Protein AF-A0A6M3LVC3-F1 (afdb_monomer_lite)

Radius of gyration: 16.41 Å; chains: 1; bounding box: 28×28×63 Å

Secondary structure (DSSP, 8-state):
-EEE-SSSEEEEEEEPPBTTBSSS--SEEEEEEESS---GGGGGGSEEEP-PPPP-STT-EEEEEEE--SEEEEEEEEEE-SS--BPPP-PPEEEEE--PPP-------

Organism: NCBI:txid1070528

Structure (mmCIF, N/CA/C/O backbone):
data_AF-A0A6M3LVC3-F1
#
_entry.id   AF-A0A6M3LVC3-F1
#
loop_
_atom_site.group_PDB
_atom_site.id
_atom_site.type_symbol
_atom_site.label_atom_id
_atom_site.label_alt_id
_atom_site.label_comp_id
_atom_site.label_asym_id
_atom_site.label_entity_id
_atom_site.label_seq_id
_atom_site.pdbx_PDB_ins_code
_atom_site.Cartn_x
_atom_site.Cartn_y
_atom_site.Cartn_z
_atom_site.occupancy
_atom_site.B_iso_or_equiv
_atom_site.auth_seq_id
_atom_site.auth_comp_id
_atom_site.auth_asym_id
_atom_site.auth_atom_id
_atom_site.pdbx_PDB_model_num
ATOM 1 N N . MET A 1 1 ? 6.127 0.451 6.469 1.00 75.56 1 MET A N 1
ATOM 2 C CA . MET A 1 1 ? 5.934 0.912 7.864 1.00 75.56 1 MET A CA 1
ATOM 3 C C . MET A 1 1 ? 4.687 1.776 7.927 1.00 75.56 1 MET A C 1
ATOM 5 O O . MET A 1 1 ? 4.390 2.417 6.934 1.00 75.56 1 MET A O 1
ATOM 9 N N . VAL A 1 2 ? 3.957 1.790 9.042 1.00 80.56 2 VAL A N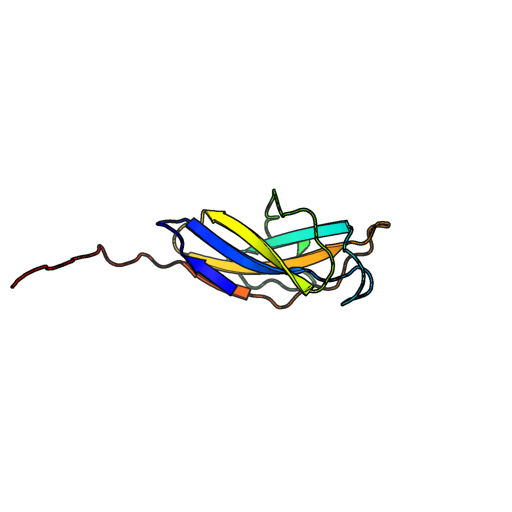 1
ATOM 10 C CA . VAL A 1 2 ? 2.894 2.780 9.281 1.00 80.56 2 VAL A CA 1
ATOM 11 C C . VAL A 1 2 ? 3.213 3.509 10.572 1.00 80.56 2 VAL A C 1
ATOM 13 O O . VAL A 1 2 ? 3.515 2.864 11.575 1.00 80.56 2 VAL A O 1
ATOM 16 N N . GLU A 1 3 ? 3.151 4.832 10.538 1.00 84.00 3 GLU A N 1
ATOM 17 C CA . GLU A 1 3 ? 3.359 5.695 11.695 1.00 84.00 3 GLU A CA 1
ATOM 18 C C . GLU A 1 3 ? 2.099 6.523 11.944 1.00 84.00 3 GLU A C 1
ATOM 20 O O . GLU A 1 3 ? 1.546 7.120 11.022 1.00 84.00 3 GLU A O 1
ATOM 25 N N . LYS A 1 4 ? 1.616 6.553 13.189 1.00 81.56 4 LYS A N 1
ATOM 26 C CA . LYS A 1 4 ? 0.550 7.479 13.577 1.00 81.56 4 LYS A CA 1
ATOM 27 C C . LYS A 1 4 ? 1.166 8.864 13.755 1.00 81.56 4 LYS A C 1
ATOM 29 O O . LYS A 1 4 ? 2.043 9.024 14.598 1.00 81.56 4 LYS A O 1
ATOM 34 N N . ILE A 1 5 ? 0.660 9.850 13.023 1.00 85.88 5 ILE A N 1
ATOM 35 C CA . ILE A 1 5 ? 1.160 11.233 13.069 1.00 85.88 5 ILE A CA 1
ATOM 36 C C . ILE A 1 5 ? 0.176 12.204 13.743 1.00 85.88 5 ILE A C 1
ATOM 38 O O . ILE A 1 5 ? 0.563 13.302 14.131 1.00 85.88 5 ILE A O 1
ATOM 42 N N . GLY A 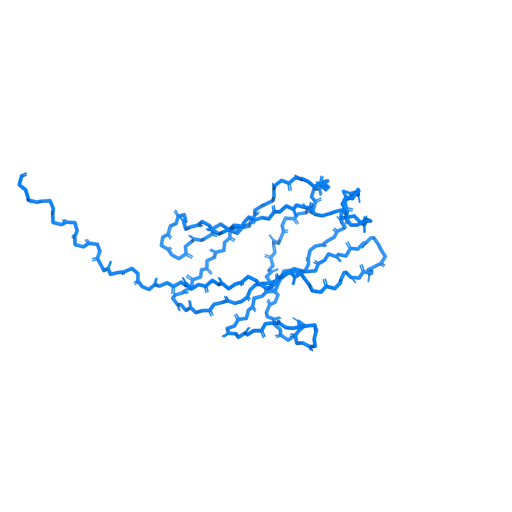1 6 ? -1.082 11.794 13.928 1.00 82.31 6 GLY A N 1
ATOM 43 C CA . GLY A 1 6 ? -2.142 12.575 14.568 1.00 82.31 6 GLY A CA 1
ATOM 44 C C . GLY A 1 6 ? -3.333 11.697 14.950 1.00 82.31 6 GLY A C 1
ATOM 45 O O . GLY A 1 6 ? -3.321 10.484 14.733 1.00 82.31 6 GLY A O 1
ATOM 46 N N . GLU A 1 7 ? -4.365 12.269 15.566 1.00 82.19 7 GLU A N 1
ATOM 47 C CA . GLU A 1 7 ? -5.635 11.551 15.727 1.00 82.19 7 GLU A CA 1
ATOM 48 C C . GLU A 1 7 ? -6.270 11.331 14.352 1.00 82.19 7 GLU A C 1
ATOM 50 O O . GLU A 1 7 ? -6.494 12.287 13.624 1.00 82.19 7 GLU A O 1
ATOM 55 N N . GLY A 1 8 ? -6.510 10.073 13.976 1.00 81.94 8 GLY A N 1
ATOM 56 C CA . GLY A 1 8 ? -7.018 9.719 12.644 1.00 81.94 8 GLY A CA 1
ATOM 57 C C . GLY A 1 8 ? -5.966 9.738 11.529 1.00 81.94 8 GLY A C 1
ATOM 58 O O . GLY A 1 8 ? -6.105 8.976 10.578 1.00 81.94 8 GLY A O 1
ATOM 59 N N . SER A 1 9 ? -4.878 10.495 11.682 1.00 85.25 9 SER A N 1
ATOM 60 C CA . SER A 1 9 ? -3.840 10.649 10.656 1.00 85.25 9 SER A CA 1
ATOM 61 C C . SER A 1 9 ? -2.701 9.625 10.773 1.00 85.25 9 SER A C 1
ATOM 63 O O . SER A 1 9 ? -2.010 9.535 11.798 1.00 85.25 9 SER A O 1
ATOM 65 N N . TYR A 1 10 ? -2.439 8.907 9.680 1.00 87.88 10 TYR A N 1
ATOM 66 C CA . TYR A 1 10 ? -1.393 7.889 9.555 1.00 87.88 10 TYR A CA 1
ATOM 67 C C . TYR A 1 10 ? -0.518 8.139 8.326 1.00 87.88 10 TYR A C 1
ATOM 69 O O . TYR A 1 10 ? -1.018 8.456 7.252 1.00 87.88 10 TYR A O 1
ATOM 77 N N . ALA A 1 11 ? 0.789 7.937 8.464 1.00 87.94 11 ALA A N 1
ATOM 78 C CA . ALA A 1 11 ? 1.736 7.906 7.360 1.00 87.94 11 ALA A CA 1
ATOM 79 C C . ALA A 1 11 ? 2.057 6.448 7.004 1.00 87.94 11 ALA A C 1
ATOM 81 O O . ALA A 1 11 ? 2.679 5.731 7.790 1.00 87.94 11 ALA A O 1
ATOM 82 N N . LEU A 1 12 ? 1.632 6.001 5.822 1.00 89.44 12 LEU A N 1
ATOM 83 C CA . LEU A 1 12 ? 2.037 4.725 5.237 1.00 89.44 12 LEU A CA 1
ATOM 84 C C . LEU A 1 12 ? 3.337 4.934 4.470 1.00 89.44 12 LEU A C 1
ATOM 86 O O . LEU A 1 12 ? 3.350 5.687 3.510 1.00 89.44 12 LEU A O 1
ATOM 90 N N . GLY A 1 13 ? 4.407 4.253 4.866 1.00 88.31 13 GLY A N 1
ATOM 91 C CA . GLY A 1 13 ? 5.695 4.271 4.181 1.00 88.31 13 GLY A CA 1
ATOM 92 C C . GLY A 1 13 ? 6.042 2.930 3.542 1.00 88.31 13 GLY A C 1
ATOM 93 O O . GLY A 1 13 ? 5.897 1.879 4.178 1.00 88.31 13 GLY A O 1
ATOM 94 N N . TRP A 1 14 ? 6.560 2.959 2.320 1.00 88.50 14 TRP A N 1
ATOM 95 C CA . TRP A 1 14 ? 7.082 1.789 1.608 1.00 88.50 14 TRP A CA 1
ATOM 96 C C . TRP A 1 14 ? 8.356 2.146 0.841 1.00 88.50 14 TRP A C 1
ATOM 98 O O . TRP A 1 14 ? 8.773 3.301 0.799 1.00 88.50 14 TRP A O 1
ATOM 108 N N . THR A 1 15 ? 9.010 1.135 0.282 1.00 86.88 15 THR A N 1
ATOM 109 C CA . THR A 1 15 ? 10.143 1.327 -0.623 1.00 86.88 15 THR A CA 1
ATOM 110 C C . THR A 1 15 ? 9.623 1.230 -2.048 1.00 86.88 15 THR A C 1
ATOM 112 O O . THR A 1 15 ? 8.950 0.253 -2.373 1.00 86.88 15 THR A O 1
ATOM 115 N N . ALA A 1 16 ? 9.898 2.244 -2.868 1.00 85.19 16 ALA A N 1
ATOM 116 C CA . ALA A 1 16 ? 9.585 2.233 -4.287 1.00 85.19 16 ALA A CA 1
ATOM 117 C C . ALA A 1 16 ? 10.227 1.012 -4.948 1.00 85.19 16 ALA A C 1
ATOM 119 O O . ALA A 1 16 ? 11.396 0.706 -4.694 1.00 85.19 16 ALA A O 1
ATOM 120 N N . VAL A 1 17 ? 9.449 0.335 -5.784 1.00 78.44 17 VAL A N 1
ATOM 121 C CA . VAL A 1 17 ? 9.917 -0.759 -6.632 1.00 78.44 17 VAL A CA 1
ATOM 122 C C . VAL A 1 17 ? 10.089 -0.236 -8.052 1.00 78.44 17 VAL A C 1
ATOM 124 O O . VAL A 1 17 ? 9.470 0.754 -8.448 1.00 78.44 17 VAL A O 1
ATOM 127 N N . GLY A 1 18 ? 10.993 -0.867 -8.780 1.00 72.69 18 GLY A N 1
ATOM 128 C CA . GLY A 1 18 ? 11.253 -0.563 -10.171 1.00 72.69 18 GLY A CA 1
ATOM 129 C C . GLY A 1 18 ? 10.297 -1.286 -11.111 1.00 72.69 18 GLY A C 1
ATOM 130 O O . GLY A 1 18 ? 9.517 -2.142 -10.694 1.00 72.69 18 GLY A O 1
ATOM 131 N N . ASP A 1 19 ? 10.395 -0.924 -12.382 1.00 63.50 19 ASP A N 1
ATOM 132 C CA . ASP A 1 19 ? 9.631 -1.519 -13.476 1.00 63.50 19 ASP A CA 1
ATOM 133 C C . ASP A 1 19 ? 9.966 -3.013 -13.646 1.00 63.50 19 ASP A C 1
ATOM 135 O O . ASP A 1 19 ? 9.104 -3.890 -13.620 1.00 63.50 19 ASP A O 1
ATOM 139 N N . ASP A 1 20 ? 11.267 -3.318 -13.622 1.00 67.56 20 ASP A N 1
ATOM 140 C CA . ASP A 1 20 ? 11.824 -4.671 -13.653 1.00 67.56 20 ASP A CA 1
ATOM 141 C C . ASP A 1 20 ? 12.119 -5.186 -12.228 1.00 67.56 20 ASP A C 1
ATOM 143 O O . ASP A 1 20 ? 13.218 -5.653 -11.904 1.00 67.56 20 ASP A O 1
ATOM 147 N N . GLY A 1 21 ? 11.150 -5.052 -11.320 1.00 68.75 21 GLY A N 1
ATOM 148 C CA . GLY A 1 21 ? 11.275 -5.481 -9.925 1.00 68.75 21 GLY A CA 1
ATOM 149 C C . GLY A 1 21 ? 12.036 -4.480 -9.054 1.00 68.75 21 GLY A C 1
ATOM 150 O O . GLY A 1 21 ? 11.432 -3.576 -8.491 1.00 68.75 21 GLY A O 1
ATOM 151 N N . ASP A 1 22 ? 13.356 -4.628 -8.914 1.00 69.00 22 ASP A N 1
ATOM 152 C CA . ASP A 1 22 ? 14.185 -3.751 -8.059 1.00 69.00 22 ASP A CA 1
ATOM 153 C C . ASP A 1 22 ? 14.973 -2.694 -8.864 1.00 69.00 22 ASP A C 1
ATOM 155 O O . ASP A 1 22 ? 15.829 -1.998 -8.314 1.00 69.00 22 ASP A O 1
ATOM 159 N N . SER A 1 23 ? 14.722 -2.569 -10.174 1.00 72.19 23 SER A N 1
ATOM 160 C CA . SER A 1 23 ? 15.421 -1.628 -11.060 1.00 72.19 23 SER A CA 1
ATOM 161 C C . SER A 1 23 ? 14.469 -0.820 -11.936 1.00 72.19 23 SER A C 1
ATOM 163 O O . SER A 1 23 ? 13.422 -1.309 -12.350 1.00 72.19 23 SER A O 1
ATOM 165 N N . GLY A 1 24 ? 14.846 0.424 -12.228 1.00 80.31 24 GLY A N 1
ATOM 166 C CA . GLY A 1 24 ? 14.002 1.371 -12.954 1.00 80.31 24 GLY A CA 1
ATOM 167 C C . GLY A 1 24 ? 13.013 2.100 -12.043 1.00 80.31 24 GLY A C 1
ATOM 168 O O . GLY A 1 24 ? 13.239 2.235 -10.837 1.00 80.31 24 GLY A O 1
ATOM 169 N N . THR A 1 25 ? 11.930 2.588 -12.639 1.00 84.50 25 THR A N 1
ATOM 170 C CA . THR A 1 25 ? 10.883 3.373 -11.978 1.00 84.50 25 THR A CA 1
ATOM 171 C C . THR A 1 25 ? 9.543 2.849 -12.469 1.00 84.50 25 THR A C 1
ATOM 173 O O . THR A 1 25 ? 9.311 2.885 -13.669 1.00 84.50 25 THR A O 1
ATOM 176 N N . ALA A 1 26 ? 8.676 2.375 -11.573 1.00 85.75 26 ALA A N 1
ATOM 177 C CA . ALA A 1 26 ? 7.313 2.019 -11.962 1.00 85.75 26 ALA A CA 1
ATOM 178 C C . ALA A 1 26 ? 6.564 3.244 -12.523 1.00 85.75 26 ALA A C 1
ATOM 180 O O . ALA A 1 26 ? 6.803 4.374 -12.095 1.00 85.75 26 ALA A O 1
ATOM 181 N N . ALA A 1 27 ? 5.617 3.042 -13.434 1.00 87.50 27 ALA A N 1
ATOM 182 C CA . ALA A 1 27 ? 4.821 4.138 -13.977 1.00 87.50 27 ALA A CA 1
ATOM 183 C C . ALA A 1 27 ? 3.725 4.588 -13.000 1.00 87.50 27 ALA A C 1
ATOM 185 O O . ALA A 1 27 ? 3.466 5.786 -12.850 1.00 87.50 27 ALA A O 1
ATOM 186 N N . GLU A 1 28 ? 3.083 3.642 -12.308 1.00 90.19 28 GLU A N 1
ATOM 187 C CA . GLU A 1 28 ? 2.003 3.956 -11.373 1.00 90.19 28 GLU A CA 1
ATOM 188 C C . GLU A 1 28 ? 1.828 2.957 -10.223 1.00 90.19 28 GLU A C 1
ATOM 190 O O . GLU A 1 28 ? 2.247 1.800 -10.279 1.00 90.19 28 GLU A O 1
ATOM 195 N N . TYR A 1 29 ? 1.151 3.430 -9.172 1.00 91.88 29 TYR A N 1
ATOM 196 C CA . TYR A 1 29 ? 0.706 2.628 -8.040 1.00 91.88 29 TYR A CA 1
ATOM 197 C C . TYR A 1 29 ? -0.817 2.418 -8.070 1.00 91.88 29 TYR A C 1
ATOM 199 O O . TYR A 1 29 ? -1.601 3.361 -8.224 1.00 91.88 29 TYR A O 1
ATOM 207 N N . ASP A 1 30 ? -1.249 1.185 -7.807 1.00 93.88 30 ASP A N 1
ATOM 208 C CA . ASP A 1 30 ? -2.616 0.870 -7.393 1.00 93.88 30 ASP A CA 1
ATOM 209 C C . ASP A 1 30 ? -2.592 0.390 -5.938 1.00 93.88 30 ASP A C 1
ATOM 211 O O . ASP A 1 30 ? -2.354 -0.781 -5.640 1.00 93.88 30 ASP A O 1
ATOM 215 N N . LEU A 1 31 ? -2.764 1.332 -5.009 1.00 94.81 31 LEU A N 1
ATOM 216 C CA . LEU A 1 31 ? -2.857 1.050 -3.580 1.00 94.81 31 LEU A CA 1
ATOM 217 C C . LEU A 1 31 ? -4.314 0.750 -3.214 1.00 94.81 31 LEU A C 1
ATOM 219 O O . LEU A 1 31 ? -5.216 1.541 -3.496 1.00 94.81 31 LEU A O 1
ATOM 223 N N . ARG A 1 32 ? -4.545 -0.375 -2.538 1.00 96.50 32 ARG A N 1
ATOM 224 C CA . ARG A 1 32 ? -5.872 -0.835 -2.118 1.00 96.50 32 ARG A CA 1
ATOM 225 C C . ARG A 1 32 ? -5.986 -0.916 -0.607 1.00 96.50 32 ARG A C 1
ATOM 227 O O . ARG A 1 32 ? -5.020 -1.257 0.072 1.00 96.50 32 ARG A O 1
ATOM 234 N N . ILE A 1 33 ? -7.184 -0.631 -0.101 1.00 95.44 33 ILE A N 1
ATOM 235 C CA . ILE A 1 33 ? -7.563 -0.762 1.307 1.00 95.44 33 ILE A CA 1
ATOM 236 C C . ILE A 1 33 ? -8.899 -1.505 1.447 1.00 95.44 33 ILE A C 1
ATOM 238 O O . ILE A 1 33 ? -9.830 -1.296 0.669 1.00 95.44 33 ILE A O 1
ATOM 242 N N . SER A 1 34 ? -9.005 -2.378 2.447 1.00 96.75 34 SER A N 1
ATOM 243 C CA . SER A 1 34 ? -10.217 -3.148 2.757 1.00 96.75 34 SER A CA 1
ATOM 244 C C . SER A 1 34 ? -10.369 -3.370 4.264 1.00 96.75 34 SER A C 1
ATOM 246 O O . SER A 1 34 ? -9.381 -3.351 4.991 1.00 96.75 34 SER A O 1
ATOM 248 N N . ASN A 1 35 ? -11.590 -3.628 4.742 1.00 95.62 35 ASN A N 1
ATOM 249 C CA . ASN A 1 35 ? -11.852 -4.072 6.121 1.00 95.62 35 ASN A CA 1
ATOM 250 C C . ASN A 1 35 ? -11.753 -5.601 6.298 1.00 95.62 35 ASN A C 1
ATOM 252 O O . ASN A 1 35 ? -12.098 -6.128 7.352 1.00 95.62 35 ASN A O 1
ATOM 256 N N . GLY A 1 36 ? -11.288 -6.319 5.274 1.00 95.62 36 GLY A N 1
ATOM 257 C CA . GLY A 1 36 ? -10.977 -7.745 5.328 1.00 95.62 36 GLY A CA 1
ATOM 258 C C . GLY A 1 36 ? -9.755 -8.092 4.471 1.00 95.62 36 GLY A C 1
ATOM 259 O O . GLY A 1 36 ? -9.287 -7.238 3.714 1.00 95.62 36 GLY A O 1
ATOM 260 N N . PRO A 1 37 ? -9.230 -9.327 4.575 1.00 95.94 37 PRO A N 1
ATOM 261 C CA . PRO A 1 37 ? -8.036 -9.747 3.848 1.00 95.94 37 PRO A CA 1
ATOM 262 C C . PRO A 1 37 ? -8.144 -9.520 2.338 1.00 95.94 37 PRO A C 1
ATOM 264 O O . PRO A 1 37 ? -9.152 -9.869 1.717 1.00 95.94 37 PRO A O 1
ATOM 267 N N . ILE A 1 38 ? -7.078 -8.969 1.755 1.00 96.62 38 ILE A N 1
ATOM 268 C CA . ILE A 1 38 ? -6.953 -8.801 0.307 1.00 96.62 38 ILE A CA 1
ATOM 269 C C . ILE A 1 38 ? -6.164 -9.985 -0.264 1.00 96.62 38 ILE A C 1
ATOM 271 O O . ILE A 1 38 ? -5.188 -10.435 0.330 1.00 96.62 38 ILE A O 1
ATOM 275 N N . THR A 1 39 ? -6.606 -10.505 -1.399 1.00 95.88 39 THR A N 1
ATOM 276 C CA . THR A 1 39 ? -5.961 -11.545 -2.201 1.00 95.88 39 THR A CA 1
ATOM 277 C C . THR A 1 39 ? -5.893 -11.078 -3.653 1.00 95.88 39 THR A C 1
ATOM 279 O O . THR A 1 39 ? -6.517 -10.083 -4.022 1.00 95.88 39 THR A O 1
ATOM 282 N N . GLU A 1 40 ? -5.165 -11.810 -4.496 1.00 94.50 40 GLU A N 1
ATOM 283 C CA . GLU A 1 40 ? -5.131 -11.550 -5.941 1.00 94.50 40 GLU A CA 1
ATOM 284 C C . GLU A 1 40 ? -6.549 -11.505 -6.545 1.00 94.50 40 GLU A C 1
ATOM 286 O O . GLU A 1 40 ? -6.890 -10.574 -7.271 1.00 94.50 40 GLU A O 1
ATOM 291 N N . ASP A 1 41 ? -7.408 -12.451 -6.149 1.00 96.19 41 ASP A N 1
ATOM 292 C CA . ASP A 1 41 ? -8.770 -12.600 -6.679 1.00 96.19 41 ASP A CA 1
ATOM 293 C C . ASP A 1 41 ? -9.723 -11.464 -6.282 1.00 96.19 41 ASP A C 1
ATOM 295 O O . ASP A 1 41 ? -10.698 -11.199 -6.987 1.00 96.19 41 ASP A O 1
ATOM 299 N N . ASN A 1 42 ? -9.485 -10.802 -5.144 1.00 96.62 42 ASN A N 1
ATOM 300 C CA . ASN A 1 42 ? -10.375 -9.759 -4.627 1.00 96.62 42 ASN A CA 1
ATOM 301 C C . ASN A 1 42 ? -9.755 -8.350 -4.644 1.00 96.62 42 ASN A C 1
ATOM 303 O O . ASN A 1 42 ? -10.404 -7.394 -4.217 1.00 96.62 42 A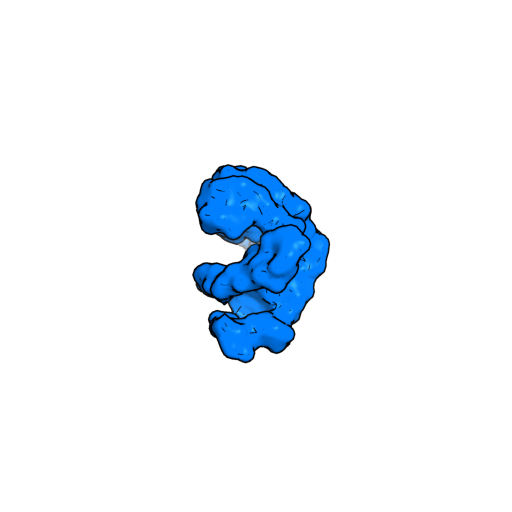SN A O 1
ATOM 307 N N . PHE A 1 43 ? -8.539 -8.197 -5.177 1.00 96.38 43 PHE A N 1
ATOM 308 C CA . PHE A 1 43 ? -7.799 -6.935 -5.189 1.00 96.38 43 PHE A CA 1
ATOM 309 C C . PHE A 1 43 ? -8.610 -5.770 -5.768 1.00 96.38 43 PHE A C 1
ATOM 311 O O . PHE A 1 43 ? -8.710 -4.706 -5.158 1.00 96.38 43 PHE A O 1
ATOM 318 N N . TYR A 1 44 ? -9.256 -5.982 -6.916 1.00 96.31 44 TYR A N 1
ATOM 319 C CA . TYR A 1 44 ? -10.043 -4.940 -7.581 1.00 96.31 44 TYR A CA 1
ATOM 320 C C . TYR A 1 44 ? -11.399 -4.663 -6.912 1.00 96.31 44 TYR A C 1
ATOM 322 O O . TYR A 1 44 ? -12.030 -3.656 -7.230 1.00 96.31 44 TYR A O 1
ATOM 330 N N . VAL A 1 45 ? -11.833 -5.519 -5.978 1.00 96.75 45 VAL A N 1
ATOM 331 C CA . VAL A 1 45 ? -13.017 -5.289 -5.132 1.00 96.75 45 VAL A CA 1
ATOM 332 C C . VAL A 1 45 ? -12.676 -4.368 -3.958 1.00 96.75 45 VAL A C 1
ATOM 334 O O . VAL A 1 45 ? -13.537 -3.624 -3.493 1.00 96.75 45 VAL A O 1
ATOM 337 N N . ALA A 1 46 ? -11.426 -4.390 -3.486 1.00 96.94 46 ALA A N 1
ATOM 338 C CA . ALA A 1 46 ? -10.963 -3.491 -2.440 1.00 96.94 46 ALA A CA 1
ATOM 339 C C . ALA A 1 46 ? -10.960 -2.026 -2.913 1.00 96.94 46 ALA A C 1
ATOM 341 O O . ALA A 1 46 ? -10.789 -1.709 -4.097 1.00 96.94 46 ALA A O 1
ATOM 342 N N . THR A 1 47 ? -11.129 -1.110 -1.964 1.00 97.12 47 THR A N 1
ATOM 343 C CA . THR A 1 47 ? -11.225 0.321 -2.248 1.00 97.12 47 THR A CA 1
ATOM 344 C C . THR A 1 47 ? -9.874 0.848 -2.716 1.00 97.12 47 THR A C 1
ATOM 346 O O . THR A 1 47 ? -8.868 0.671 -2.030 1.00 97.12 47 THR A O 1
ATOM 349 N N . ARG A 1 48 ? -9.843 1.516 -3.876 1.00 96.06 48 ARG A N 1
ATOM 350 C CA . ARG A 1 48 ? -8.640 2.207 -4.359 1.00 96.06 48 ARG A CA 1
ATOM 351 C C . ARG A 1 48 ? -8.360 3.430 -3.497 1.00 96.06 48 ARG A C 1
ATOM 353 O O . ARG A 1 48 ? -9.229 4.284 -3.325 1.00 96.06 48 ARG A O 1
ATOM 360 N N . VAL A 1 49 ? -7.137 3.521 -2.996 1.00 94.19 49 VAL A N 1
ATOM 361 C CA . VAL A 1 49 ? -6.605 4.722 -2.361 1.00 94.19 49 VAL A CA 1
ATOM 362 C C . VAL A 1 49 ? -6.122 5.655 -3.468 1.00 94.19 49 VAL A C 1
ATOM 364 O O . VAL A 1 49 ? -5.319 5.272 -4.316 1.00 94.19 49 VAL A O 1
ATOM 367 N N . LEU A 1 50 ? -6.659 6.872 -3.490 1.00 91.94 50 LEU A N 1
ATOM 368 C CA . LEU A 1 50 ? -6.302 7.895 -4.472 1.00 91.94 50 LEU A CA 1
ATOM 369 C C . LEU A 1 50 ? -5.106 8.726 -3.987 1.00 91.94 50 LEU A C 1
ATOM 371 O O . LEU A 1 50 ? -4.748 8.678 -2.812 1.00 91.94 50 LEU A O 1
ATOM 375 N N . ASN A 1 51 ? -4.534 9.531 -4.887 1.00 88.94 51 ASN A N 1
ATOM 376 C CA . ASN A 1 51 ? -3.410 10.434 -4.604 1.00 88.94 51 ASN A CA 1
ATOM 377 C C . ASN A 1 51 ? -2.150 9.722 -4.088 1.00 88.94 51 ASN A C 1
ATOM 379 O O . ASN A 1 51 ? -1.402 10.282 -3.288 1.00 88.94 51 ASN A O 1
ATOM 383 N N . THR A 1 52 ? -1.902 8.494 -4.544 1.00 90.88 52 THR A N 1
ATOM 384 C CA . THR A 1 52 ? -0.594 7.857 -4.369 1.00 90.88 52 THR A CA 1
ATOM 385 C C . THR A 1 52 ? 0.497 8.737 -4.991 1.00 90.88 52 THR A C 1
ATOM 387 O O . THR A 1 52 ? 0.238 9.370 -6.020 1.00 90.88 52 THR A O 1
ATOM 390 N N . PRO A 1 53 ? 1.706 8.792 -4.403 1.00 89.88 53 PRO A N 1
ATOM 391 C CA . PRO A 1 53 ? 2.811 9.529 -5.000 1.00 89.88 53 PRO A CA 1
ATOM 392 C C . PRO A 1 53 ? 3.129 8.972 -6.391 1.00 89.88 53 PRO A C 1
ATOM 394 O O . PRO A 1 53 ? 2.883 7.798 -6.674 1.00 89.88 53 PRO A O 1
ATOM 397 N N . ILE A 1 54 ? 3.686 9.819 -7.255 1.00 89.69 54 ILE A N 1
ATOM 398 C CA . ILE A 1 54 ? 4.305 9.348 -8.497 1.00 89.69 54 ILE A CA 1
ATOM 399 C C . ILE A 1 54 ? 5.494 8.469 -8.082 1.00 89.69 54 ILE A C 1
ATOM 401 O O . ILE A 1 54 ? 6.285 8.934 -7.257 1.00 89.69 54 ILE A O 1
ATOM 405 N N . PRO A 1 55 ? 5.625 7.227 -8.584 1.00 90.56 55 PRO A N 1
ATOM 406 C CA . PRO A 1 55 ? 6.727 6.367 -8.178 1.00 90.56 55 PRO A CA 1
ATOM 407 C C . PRO A 1 55 ? 8.090 7.017 -8.452 1.00 90.56 55 PRO A C 1
ATOM 409 O O . PRO A 1 55 ? 8.355 7.501 -9.553 1.00 90.56 55 PRO A O 1
ATOM 412 N N . SER A 1 56 ? 8.962 7.026 -7.444 1.00 89.81 56 SER A N 1
ATOM 413 C CA . SER A 1 56 ? 10.380 7.344 -7.628 1.00 89.81 56 SER A CA 1
ATOM 414 C C . SER A 1 56 ? 11.170 6.111 -8.070 1.00 89.81 56 SER A C 1
ATOM 416 O O . SER A 1 56 ? 10.665 4.989 -8.078 1.00 89.81 56 SER A O 1
ATOM 418 N N . ILE A 1 57 ? 12.452 6.317 -8.380 1.00 87.19 57 ILE A N 1
ATOM 419 C CA . ILE A 1 57 ? 13.388 5.228 -8.671 1.00 87.19 57 ILE A CA 1
ATOM 420 C C . ILE A 1 57 ? 13.385 4.172 -7.558 1.00 87.19 57 ILE A C 1
ATOM 422 O O . ILE A 1 57 ? 13.311 4.505 -6.365 1.00 87.19 57 ILE A O 1
ATOM 426 N N . ALA A 1 58 ? 13.507 2.908 -7.961 1.00 86.50 58 ALA A N 1
ATOM 427 C CA . ALA A 1 58 ? 13.574 1.764 -7.066 1.00 86.50 58 ALA A CA 1
ATOM 428 C C . ALA A 1 58 ? 14.549 1.986 -5.894 1.00 86.50 58 ALA A C 1
ATOM 430 O O . ALA A 1 58 ? 15.641 2.539 -6.050 1.00 86.50 58 ALA A O 1
ATOM 431 N N . GLY A 1 59 ? 14.144 1.566 -4.695 1.00 85.81 59 GLY A N 1
ATOM 432 C CA . GLY A 1 59 ? 14.916 1.743 -3.461 1.00 85.81 59 GLY A CA 1
ATOM 433 C C . GLY A 1 59 ? 14.662 3.068 -2.728 1.00 85.81 59 GLY A C 1
ATOM 434 O O . GLY A 1 59 ? 15.072 3.213 -1.573 1.00 85.81 59 GLY A O 1
ATOM 435 N N . THR A 1 60 ? 13.947 4.016 -3.340 1.00 89.94 60 THR A N 1
ATOM 436 C CA . THR A 1 60 ? 13.551 5.274 -2.685 1.00 89.94 60 THR A CA 1
ATOM 437 C C . THR A 1 60 ? 12.464 5.027 -1.640 1.00 89.94 60 THR A C 1
ATOM 439 O O . THR A 1 60 ? 11.573 4.206 -1.839 1.00 89.94 60 THR A O 1
ATOM 442 N N . LYS A 1 61 ? 12.515 5.727 -0.501 1.00 90.69 61 LYS A N 1
ATOM 443 C CA . LYS A 1 61 ? 11.439 5.663 0.498 1.00 90.69 61 LYS A CA 1
ATOM 444 C C . LYS A 1 61 ? 10.287 6.569 0.082 1.00 90.69 61 LYS A C 1
ATOM 446 O O . LYS A 1 61 ? 10.465 7.778 -0.013 1.00 90.69 61 LYS A O 1
ATOM 451 N N . GLU A 1 62 ? 9.116 5.975 -0.072 1.00 91.69 62 GLU A N 1
ATOM 452 C CA . GLU A 1 62 ? 7.864 6.653 -0.382 1.00 91.69 62 GLU A CA 1
ATOM 453 C C . GLU A 1 62 ? 6.965 6.699 0.843 1.00 91.69 62 GLU A C 1
ATOM 455 O O . GLU A 1 62 ? 7.067 5.858 1.744 1.00 91.69 62 GLU A O 1
ATOM 460 N N . HIS A 1 63 ? 6.073 7.685 0.873 1.00 90.81 63 HIS A N 1
ATOM 461 C CA . HIS A 1 63 ? 5.048 7.767 1.900 1.00 90.81 63 HIS A CA 1
ATOM 462 C C . HIS A 1 63 ? 3.740 8.363 1.382 1.00 90.81 63 HIS A C 1
ATOM 464 O O . HIS A 1 63 ? 3.724 9.179 0.464 1.00 90.81 63 HIS A O 1
ATOM 470 N N . LEU A 1 64 ? 2.639 7.973 2.020 1.00 91.69 64 LEU A N 1
ATOM 471 C CA . LEU A 1 64 ? 1.305 8.513 1.800 1.00 91.69 64 LEU A CA 1
ATOM 472 C C . LEU A 1 64 ? 0.640 8.814 3.139 1.00 91.69 64 LEU A C 1
ATOM 474 O O . LEU A 1 64 ? 0.639 7.975 4.042 1.00 91.69 64 LEU A O 1
ATOM 478 N N . LEU A 1 65 ? 0.047 10.001 3.248 1.00 91.56 65 LEU A N 1
ATOM 479 C CA . LEU A 1 65 ? -0.780 10.370 4.391 1.00 91.56 65 LEU A CA 1
ATOM 480 C C . LEU A 1 65 ? -2.212 9.884 4.180 1.00 91.56 65 LEU A C 1
ATOM 482 O O . LEU A 1 65 ? -2.798 10.084 3.117 1.00 91.56 65 LEU A O 1
ATOM 486 N N . MET A 1 66 ? -2.767 9.242 5.201 1.00 90.19 66 MET A N 1
ATOM 487 C CA . MET A 1 66 ? -4.098 8.654 5.187 1.00 90.19 66 MET A CA 1
ATOM 488 C C . MET A 1 66 ? -4.856 9.039 6.452 1.00 90.19 66 MET A C 1
ATOM 490 O O . MET A 1 66 ? -4.316 8.964 7.554 1.00 90.19 66 MET A O 1
ATOM 494 N N . GLU A 1 67 ? -6.129 9.380 6.286 1.00 90.56 67 GLU A N 1
ATOM 495 C CA . GLU A 1 67 ? -7.065 9.595 7.388 1.00 90.56 67 GLU A CA 1
ATOM 496 C C . GLU A 1 67 ? -7.912 8.334 7.570 1.00 90.56 67 GLU A C 1
ATOM 498 O O . GLU A 1 67 ? -8.618 7.911 6.651 1.00 90.56 67 GLU A O 1
ATOM 503 N N . LEU A 1 68 ? -7.821 7.707 8.741 1.00 89.81 68 LEU A N 1
ATOM 504 C CA . LEU A 1 68 ? -8.483 6.445 9.057 1.00 89.81 68 LEU A CA 1
ATOM 5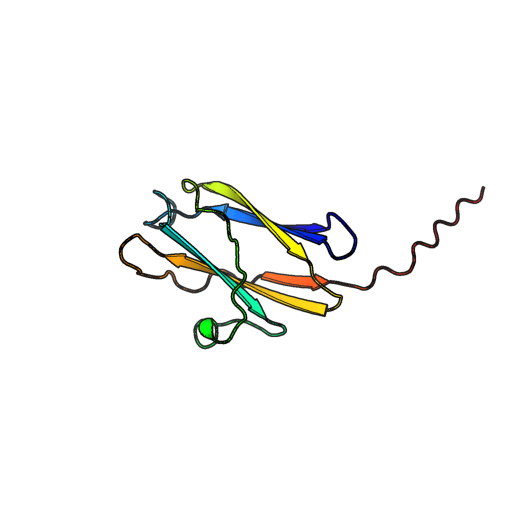05 C C . LEU A 1 68 ? -9.237 6.542 10.382 1.00 89.81 68 LEU A C 1
ATOM 507 O O . LEU A 1 68 ? -8.689 6.928 11.415 1.00 89.81 68 LEU A O 1
ATOM 511 N N . ASN A 1 69 ? -10.491 6.098 10.364 1.00 90.06 69 ASN A N 1
ATOM 512 C CA . ASN A 1 69 ? -11.281 5.914 11.579 1.00 90.06 69 ASN A CA 1
ATOM 513 C C . ASN A 1 69 ? -10.824 4.664 12.342 1.00 90.06 69 ASN A C 1
ATOM 515 O O . ASN A 1 69 ? -10.179 3.784 11.772 1.00 90.06 69 ASN A O 1
ATOM 519 N N . THR A 1 70 ? -11.234 4.539 13.606 1.00 89.12 70 THR A N 1
ATOM 520 C CA . THR A 1 70 ? -11.087 3.299 14.386 1.00 89.12 70 THR A CA 1
ATOM 521 C C . THR A 1 70 ? -11.618 2.098 13.612 1.00 89.12 70 THR A C 1
ATOM 523 O O . THR A 1 70 ? -12.747 2.115 13.124 1.00 89.12 70 THR A O 1
ATOM 526 N N . GLY A 1 71 ? -10.810 1.050 13.515 1.00 90.88 71 GLY A N 1
ATOM 527 C CA . GLY A 1 71 ? -11.144 -0.147 12.765 1.00 90.88 71 GLY A CA 1
ATOM 528 C C . GLY A 1 71 ? -9.924 -0.982 12.411 1.00 90.88 71 GLY A C 1
ATOM 529 O O . GLY A 1 71 ? -8.788 -0.671 12.765 1.00 90.88 71 GLY A O 1
ATOM 530 N N . GLU A 1 72 ? -10.181 -2.060 11.688 1.00 92.81 72 GLU A N 1
ATOM 531 C CA . GLU A 1 72 ? -9.159 -2.923 11.115 1.00 92.81 72 GLU A CA 1
ATOM 532 C C . GLU A 1 72 ? -9.131 -2.738 9.598 1.00 92.81 72 GLU A C 1
ATOM 534 O O . GLU A 1 72 ? -10.180 -2.709 8.946 1.00 92.81 72 GLU A O 1
ATOM 539 N N . TYR A 1 73 ? -7.925 -2.606 9.053 1.00 93.38 73 TYR A N 1
ATOM 540 C CA . TYR A 1 73 ? -7.678 -2.355 7.643 1.00 93.38 73 TYR A CA 1
ATOM 541 C C . TYR A 1 73 ? -6.589 -3.282 7.111 1.00 93.38 73 TYR A C 1
ATOM 543 O O . TYR A 1 73 ? -5.595 -3.564 7.779 1.00 93.38 73 TYR A O 1
ATOM 551 N N . TYR A 1 74 ? -6.766 -3.714 5.874 1.00 94.25 74 TYR A N 1
ATOM 552 C CA . TYR A 1 74 ? -5.811 -4.480 5.093 1.00 94.25 74 TYR A CA 1
ATOM 553 C C . TYR A 1 74 ? -5.409 -3.632 3.897 1.00 94.25 74 TYR A C 1
ATOM 555 O O . TYR A 1 74 ? -6.283 -3.133 3.190 1.00 94.25 74 TYR A O 1
ATOM 563 N N . LEU A 1 75 ? -4.105 -3.452 3.695 1.00 93.62 75 LEU A N 1
ATOM 564 C CA . LEU A 1 75 ? -3.540 -2.650 2.618 1.00 93.62 75 LEU A CA 1
ATOM 565 C C . LEU A 1 75 ? -2.595 -3.487 1.761 1.00 93.62 75 LEU A C 1
ATOM 567 O O . LEU A 1 75 ? -1.830 -4.295 2.285 1.00 93.62 75 LEU A O 1
ATOM 571 N N . CYS A 1 76 ? -2.613 -3.266 0.454 1.00 92.69 76 CYS A N 1
ATOM 572 C CA . CYS A 1 76 ? -1.649 -3.843 -0.481 1.00 92.69 76 CYS A CA 1
ATOM 573 C C . CYS A 1 76 ? -1.506 -2.947 -1.709 1.00 92.69 76 CYS A C 1
ATOM 575 O O . CYS A 1 76 ? -2.401 -2.158 -2.012 1.00 92.69 76 CYS A O 1
ATOM 577 N N . ILE A 1 77 ? -0.405 -3.095 -2.432 1.00 91.50 77 ILE A N 1
ATOM 578 C CA . ILE A 1 77 ? -0.084 -2.290 -3.605 1.00 91.50 77 ILE A CA 1
ATOM 579 C C . ILE A 1 77 ? 0.182 -3.197 -4.807 1.00 91.50 77 ILE A C 1
ATOM 581 O O . ILE A 1 77 ? 0.731 -4.291 -4.660 1.00 91.50 77 ILE A O 1
ATOM 585 N N . LYS A 1 78 ? -0.219 -2.743 -5.991 1.00 91.44 78 LYS A N 1
ATOM 586 C CA . LYS A 1 78 ? 0.324 -3.209 -7.268 1.00 91.44 78 LYS A CA 1
ATOM 587 C C . LYS A 1 78 ? 1.064 -2.070 -7.945 1.00 91.44 78 LYS A C 1
ATOM 589 O O . LYS A 1 78 ? 0.704 -0.906 -7.754 1.00 91.44 78 LYS A O 1
ATOM 594 N N . VAL A 1 79 ? 2.069 -2.418 -8.736 1.00 89.94 79 VAL A N 1
ATOM 595 C CA . VAL A 1 79 ? 2.792 -1.470 -9.586 1.00 89.94 79 VAL A CA 1
ATOM 596 C C . VAL A 1 79 ? 2.500 -1.761 -11.047 1.00 89.94 79 VAL A C 1
ATOM 598 O O . VAL A 1 79 ? 2.370 -2.930 -11.410 1.00 89.94 79 VAL A O 1
ATOM 601 N N . GLY A 1 80 ? 2.321 -0.713 -11.843 1.00 85.81 80 GLY A N 1
ATOM 602 C CA . GLY A 1 80 ? 2.149 -0.798 -13.293 1.00 85.81 80 GLY A CA 1
ATOM 603 C C . GLY A 1 80 ? 3.346 -0.189 -14.018 1.00 85.81 80 GLY A C 1
ATOM 604 O O . GLY A 1 80 ? 3.892 0.809 -13.540 1.00 85.81 80 GLY A O 1
ATOM 605 N N . ASP A 1 81 ? 3.725 -0.788 -15.145 1.00 78.31 81 ASP A N 1
ATOM 606 C CA . ASP A 1 81 ? 4.710 -0.270 -16.109 1.00 78.31 81 ASP A CA 1
ATOM 607 C C . ASP A 1 81 ? 4.083 0.764 -17.078 1.00 78.31 81 ASP A C 1
ATOM 609 O O . ASP A 1 81 ? 2.895 1.099 -16.986 1.00 78.31 81 ASP A O 1
ATOM 613 N N . GLU A 1 82 ? 4.855 1.287 -18.039 1.00 75.44 82 GLU A N 1
ATOM 614 C CA . GLU A 1 82 ? 4.353 2.221 -19.061 1.00 75.44 82 GLU A CA 1
ATOM 615 C C . GLU A 1 82 ? 3.372 1.586 -20.074 1.00 75.44 82 GLU A C 1
ATOM 617 O O . GLU A 1 82 ? 2.739 2.306 -20.856 1.00 75.44 82 GLU A O 1
ATOM 622 N N . ILE A 1 83 ? 3.225 0.254 -20.079 1.00 79.38 83 ILE A N 1
ATOM 623 C CA . ILE A 1 83 ? 2.306 -0.509 -20.936 1.00 79.38 83 ILE A CA 1
ATOM 624 C C . ILE A 1 83 ? 1.462 -1.437 -20.044 1.00 79.38 83 ILE A C 1
ATOM 626 O O . ILE A 1 83 ? 1.699 -2.638 -20.036 1.00 79.38 83 ILE A O 1
ATOM 630 N N . PRO A 1 84 ? 0.415 -0.921 -19.379 1.00 67.44 84 PRO A N 1
ATOM 631 C CA . PRO A 1 84 ? -0.098 -1.322 -18.059 1.00 67.44 84 PRO A CA 1
ATOM 632 C C . PRO A 1 84 ? -0.085 -2.832 -17.739 1.00 67.44 84 PRO A C 1
ATOM 634 O O . PRO A 1 84 ? -1.132 -3.479 -17.605 1.00 67.44 84 PRO A O 1
ATOM 637 N N . ASN A 1 85 ? 1.109 -3.388 -17.557 1.00 82.25 85 ASN A N 1
ATOM 638 C CA . ASN A 1 85 ? 1.368 -4.698 -17.004 1.00 82.25 85 ASN A CA 1
ATOM 639 C C . ASN A 1 85 ? 1.496 -4.503 -15.506 1.00 82.25 85 ASN A C 1
ATOM 641 O O . ASN A 1 85 ? 2.427 -3.885 -14.995 1.00 82.25 85 ASN A O 1
ATOM 645 N N . TRP A 1 86 ? 0.506 -5.024 -14.798 1.00 86.81 86 TRP A N 1
ATOM 646 C CA . TRP A 1 86 ? 0.454 -4.916 -13.355 1.00 86.81 86 TRP A CA 1
ATOM 647 C C . TRP A 1 86 ? 1.221 -6.056 -12.703 1.00 86.81 86 TRP A C 1
ATOM 649 O O . TRP A 1 86 ? 1.072 -7.221 -13.083 1.00 86.81 86 TRP A O 1
ATOM 659 N N . SER A 1 87 ? 1.963 -5.733 -11.650 1.00 88.12 87 SER A N 1
ATOM 660 C CA . SER A 1 87 ? 2.548 -6.731 -10.767 1.00 88.12 87 SER A CA 1
ATOM 661 C C . SER A 1 87 ? 1.468 -7.615 -10.114 1.00 88.12 87 SER A C 1
ATOM 663 O O . SER A 1 87 ? 0.296 -7.223 -10.004 1.00 88.12 87 SER A O 1
ATOM 665 N N . PRO A 1 88 ? 1.854 -8.784 -9.572 1.00 89.19 88 PRO A N 1
ATOM 666 C CA . PRO A 1 88 ? 1.059 -9.459 -8.551 1.00 89.19 88 PRO A CA 1
ATOM 667 C C . PRO A 1 88 ? 0.805 -8.545 -7.343 1.00 89.19 88 PRO A C 1
ATOM 669 O O . PRO A 1 88 ? 1.511 -7.550 -7.137 1.00 89.19 88 PRO A O 1
ATOM 672 N N . VAL A 1 89 ? -0.190 -8.891 -6.525 1.00 87.69 89 VAL A N 1
ATOM 673 C CA . VAL A 1 89 ? -0.457 -8.208 -5.252 1.00 87.69 89 VAL A CA 1
ATOM 674 C C . VAL A 1 89 ? 0.771 -8.289 -4.339 1.00 87.69 89 VAL A C 1
ATOM 676 O O . VAL A 1 89 ? 1.351 -9.359 -4.147 1.00 87.69 89 VAL A O 1
ATOM 679 N N . SER A 1 90 ? 1.164 -7.150 -3.756 1.00 87.12 90 SER A N 1
ATOM 680 C CA . SER A 1 90 ? 2.243 -7.091 -2.764 1.00 87.12 90 SER A CA 1
ATOM 681 C C . SER A 1 90 ? 1.936 -7.919 -1.512 1.00 87.12 90 SER A C 1
ATOM 683 O O . SER A 1 90 ? 0.843 -8.450 -1.317 1.00 87.12 90 SER A O 1
ATOM 685 N N . ASN A 1 91 ? 2.867 -7.933 -0.556 1.00 86.88 91 ASN A N 1
ATOM 686 C CA . ASN A 1 91 ? 2.524 -8.358 0.795 1.00 86.88 91 ASN A CA 1
ATOM 687 C C . ASN A 1 91 ? 1.321 -7.552 1.325 1.00 86.88 91 ASN A C 1
ATOM 689 O O . ASN A 1 91 ? 1.246 -6.332 1.154 1.00 86.88 91 ASN A O 1
ATOM 693 N N . VAL A 1 92 ? 0.395 -8.242 1.988 1.00 89.38 92 VAL A N 1
ATOM 694 C CA . VAL A 1 92 ? -0.774 -7.617 2.608 1.00 89.38 92 VAL A CA 1
ATOM 695 C C . VAL A 1 92 ? -0.381 -7.124 3.994 1.00 89.38 92 VAL A C 1
ATOM 697 O O . VAL A 1 92 ? 0.024 -7.904 4.858 1.00 89.38 92 VAL A O 1
ATOM 700 N N . PHE A 1 93 ? -0.493 -5.820 4.213 1.00 89.62 93 PHE A N 1
ATOM 701 C CA . PHE A 1 93 ? -0.233 -5.181 5.493 1.00 89.62 93 PHE A CA 1
ATOM 702 C C . PHE A 1 93 ? -1.534 -5.025 6.281 1.00 89.62 93 PHE A C 1
ATOM 704 O O . PHE A 1 93 ? -2.488 -4.419 5.800 1.00 89.62 93 PHE A O 1
ATOM 711 N N . LYS A 1 94 ? -1.571 -5.550 7.508 1.00 91.19 94 LYS A N 1
ATOM 712 C CA . LYS A 1 94 ? -2.703 -5.388 8.425 1.00 91.19 94 LYS A CA 1
ATOM 713 C C . LYS A 1 94 ? -2.442 -4.224 9.380 1.00 91.19 94 LYS A C 1
ATOM 715 O O . LYS A 1 94 ? -1.436 -4.218 10.087 1.00 91.19 94 LYS A O 1
ATOM 720 N N . LEU A 1 95 ? -3.379 -3.284 9.441 1.00 88.44 95 LEU A N 1
ATOM 721 C CA . LEU A 1 95 ? -3.372 -2.120 10.319 1.00 88.44 95 LEU A CA 1
ATOM 722 C C . LEU A 1 95 ? -4.602 -2.144 11.231 1.00 88.44 95 LEU A C 1
ATOM 724 O O . LEU A 1 95 ? -5.731 -2.198 10.752 1.00 88.44 95 LEU A O 1
ATOM 728 N N . VAL A 1 96 ? -4.394 -2.058 12.544 1.00 88.19 96 VAL A N 1
ATOM 729 C CA . VAL A 1 96 ? -5.478 -1.889 13.522 1.00 88.19 96 VAL A CA 1
ATOM 730 C C . VAL A 1 96 ? -5.410 -0.469 14.068 1.00 88.19 96 VAL A C 1
ATOM 732 O O . VAL A 1 96 ? -4.489 -0.120 14.805 1.00 88.19 96 VAL A O 1
ATOM 735 N N . VAL A 1 97 ? -6.384 0.352 13.690 1.00 86.25 97 VAL A N 1
ATOM 736 C CA . VAL A 1 97 ? -6.583 1.702 14.215 1.00 86.25 97 VAL A CA 1
ATOM 737 C C . VAL A 1 97 ? -7.478 1.584 15.441 1.00 86.25 97 VAL A C 1
ATOM 739 O O . VAL A 1 97 ? -8.656 1.254 15.335 1.00 86.25 97 VAL A O 1
ATOM 742 N N . GLY A 1 98 ? -6.912 1.797 16.624 1.00 80.75 98 GLY A N 1
ATOM 743 C CA . GLY A 1 98 ? -7.661 1.757 17.878 1.00 80.75 98 GLY A CA 1
ATOM 744 C C . GLY A 1 98 ? -8.268 3.110 18.243 1.00 80.75 98 GLY A C 1
ATOM 745 O O . GLY A 1 98 ? -7.738 4.161 17.882 1.00 80.75 98 GLY A O 1
ATOM 746 N N . VAL A 1 99 ? -9.324 3.082 19.060 1.00 64.25 99 VAL A N 1
ATOM 747 C CA . VAL A 1 99 ? -9.593 4.197 19.969 1.00 64.25 99 VAL A CA 1
ATOM 748 C C . VAL A 1 99 ? -8.462 4.202 20.988 1.00 64.25 99 VAL A C 1
ATOM 750 O O . VAL A 1 99 ? -8.319 3.269 21.779 1.00 64.25 99 VAL A O 1
ATOM 753 N N . PHE A 1 100 ? -7.621 5.231 20.955 1.00 55.88 100 PHE A N 1
ATOM 754 C CA . PHE A 1 100 ? -6.772 5.494 22.107 1.00 55.88 100 PHE A CA 1
ATOM 755 C C . PHE A 1 100 ? -7.723 5.756 23.282 1.00 55.88 100 PHE A C 1
ATOM 757 O O . PHE A 1 100 ? -8.702 6.486 23.093 1.00 55.88 100 PHE A O 1
ATOM 764 N N . PRO A 1 101 ? -7.517 5.155 24.469 1.00 46.41 101 PRO A N 1
ATOM 765 C CA . PRO A 1 101 ? -8.266 5.602 25.634 1.00 46.41 101 PRO A CA 1
ATOM 766 C C . PRO A 1 101 ? -8.074 7.122 25.754 1.00 46.41 101 PRO A C 1
ATOM 768 O O . PRO A 1 101 ? -6.981 7.599 25.419 1.00 46.41 101 PRO A O 1
ATOM 771 N N . PRO A 1 102 ? -9.095 7.893 26.186 1.00 49.31 102 PRO A N 1
ATOM 772 C CA . PRO A 1 102 ? -8.897 9.309 26.459 1.00 49.31 102 PRO A CA 1
ATOM 773 C C . PRO A 1 102 ? -7.644 9.436 27.316 1.00 49.31 102 PRO A C 1
ATOM 775 O O . PRO A 1 102 ? -7.477 8.698 28.293 1.00 49.31 102 PRO A O 1
ATOM 778 N N . ILE A 1 103 ? -6.727 10.294 26.876 1.00 52.38 103 ILE A N 1
ATOM 779 C CA . ILE A 1 103 ? -5.443 10.482 27.528 1.00 52.38 103 ILE A CA 1
ATOM 780 C C . ILE A 1 103 ? -5.741 11.114 28.899 1.00 52.38 103 ILE A C 1
ATOM 782 O O . ILE A 1 103 ? -5.825 12.325 29.066 1.00 52.38 103 ILE A O 1
ATOM 786 N N . ASN A 1 104 ? -5.983 10.287 29.915 1.00 45.88 104 ASN A N 1
ATOM 787 C CA . ASN A 1 104 ? -5.939 10.731 31.299 1.00 45.88 104 ASN A CA 1
ATOM 788 C C . ASN A 1 104 ? -4.460 10.885 31.636 1.00 45.88 104 ASN A C 1
ATOM 790 O O . ASN A 1 104 ? -3.857 10.043 32.299 1.00 45.88 104 ASN A O 1
ATOM 794 N N . VAL A 1 105 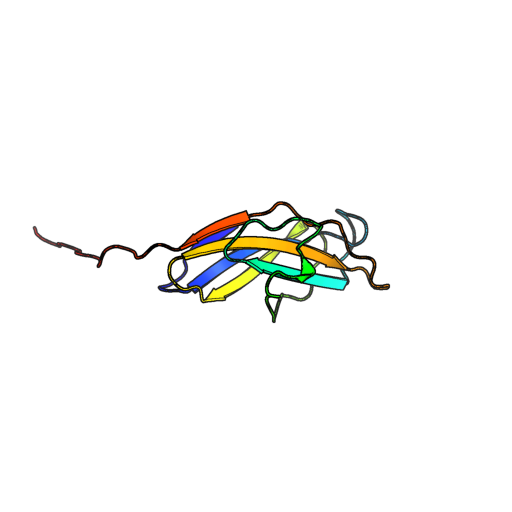? -3.863 11.961 31.128 1.00 43.75 105 VAL A N 1
ATOM 795 C CA . VAL A 1 105 ? -2.596 12.462 31.640 1.00 43.75 105 VAL A CA 1
ATOM 79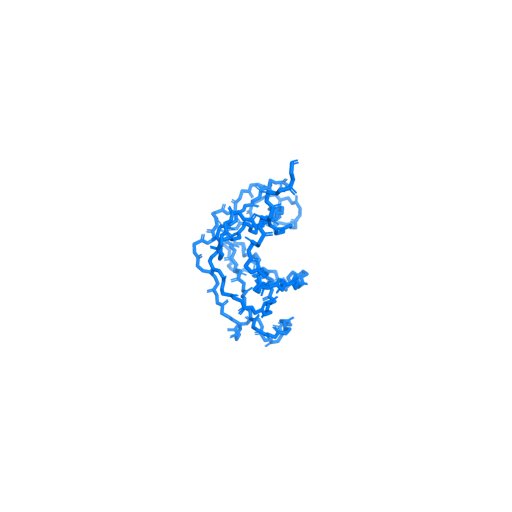6 C C . VAL A 1 105 ? -2.906 13.022 33.024 1.00 43.75 105 VAL A C 1
ATOM 798 O O . VAL A 1 105 ? -3.209 14.199 33.200 1.00 43.75 105 VAL A O 1
ATOM 801 N N . LEU A 1 106 ? -2.905 12.135 34.016 1.00 44.00 106 LEU A N 1
ATOM 802 C CA . LEU A 1 106 ? -2.819 12.517 35.414 1.00 44.00 106 LEU A CA 1
ATOM 803 C C . LEU A 1 106 ? -1.389 13.012 35.649 1.00 44.00 106 LEU A C 1
ATOM 805 O O . LEU A 1 106 ? -0.522 12.249 36.065 1.00 44.00 106 LEU A O 1
ATOM 809 N N . TRP A 1 107 ? -1.129 14.289 35.369 1.00 38.88 107 TRP A N 1
ATOM 810 C CA . TRP A 1 107 ? -0.015 14.973 36.017 1.00 38.88 107 TRP A CA 1
ATOM 811 C C . TRP A 1 107 ? -0.439 15.287 37.456 1.00 38.88 107 TRP A C 1
ATOM 813 O O . TRP A 1 107 ? -1.069 16.305 37.701 1.00 38.88 107 TRP A O 1
ATOM 823 N N . ASN A 1 108 ? -0.130 14.380 38.380 1.00 44.00 108 ASN A N 1
ATOM 824 C CA . ASN A 1 108 ? 0.041 14.621 39.818 1.00 44.00 108 ASN A CA 1
ATOM 825 C C . ASN A 1 108 ? 1.167 13.648 40.219 1.00 44.00 108 ASN A C 1
ATOM 827 O O . ASN A 1 108 ? 1.031 12.454 39.964 1.00 44.00 108 ASN A O 1
ATOM 831 N N . GLN A 1 109 ? 2.326 14.056 40.728 1.00 43.66 109 GLN A N 1
ATOM 832 C CA . GLN A 1 109 ? 2.650 15.078 41.725 1.00 43.66 109 GLN A CA 1
ATOM 833 C C . GLN A 1 109 ? 4.032 15.681 41.448 1.00 43.66 109 GLN A C 1
ATOM 835 O O . GLN A 1 109 ? 4.883 14.942 40.903 1.00 43.66 109 GLN A O 1
#

Sequence (109 aa):
MVEKIGEGSYALGWTAVGDDGDSGTAAEYDLRISNGPITEDNFYVATRVLNTPIPSIAGTKEHLLMELNTGEYYLCIKVGDEIPNWSPVSNVFKLVVGVFPPINVLWNQ

pLDDT: mean 83.84, std 14.02, range [38.88, 97.12]

Foldseek 3Di:
DWDAPDQQKIKDKDFFAAPVGQFHWFQDKFKFKDLDDDAQVCRVVTDTDPDADGTDGGRDMGIDMGGHDAGKMKMWMWTAHPVGDIDGTDDIDIDGRHDDDPPPPPPDD